Protein AF-A0A5M3W8M7-F1 (afdb_monomer_lite)

Structure (mmCIF, N/CA/C/O backbone):
data_AF-A0A5M3W8M7-F1
#
_entry.id   AF-A0A5M3W8M7-F1
#
loop_
_atom_site.group_PDB
_atom_site.id
_atom_site.type_symbol
_atom_site.label_atom_id
_atom_site.label_alt_id
_atom_site.label_comp_id
_atom_site.label_asym_id
_atom_site.label_entity_id
_atom_site.label_seq_id
_atom_site.pdbx_PDB_ins_code
_atom_site.Cartn_x
_atom_site.Cartn_y
_atom_site.Cartn_z
_atom_site.occupancy
_atom_site.B_iso_or_equiv
_atom_site.auth_seq_id
_atom_site.auth_comp_id
_atom_site.auth_asym_id
_atom_site.auth_atom_id
_atom_site.pdbx_PDB_model_num
ATOM 1 N N . MET A 1 1 ? -14.404 2.149 -4.826 1.00 82.19 1 MET A N 1
ATOM 2 C CA . MET A 1 1 ? -13.065 2.582 -5.286 1.00 82.19 1 MET A CA 1
ATOM 3 C C . MET A 1 1 ? -11.957 1.846 -4.543 1.00 82.19 1 MET A C 1
ATOM 5 O O . MET A 1 1 ? -11.312 1.044 -5.191 1.00 82.19 1 MET A O 1
ATOM 9 N N . VAL A 1 2 ? -11.803 1.997 -3.217 1.00 89.56 2 VAL A N 1
ATOM 10 C CA . VAL A 1 2 ? -10.763 1.287 -2.425 1.00 89.56 2 VAL A CA 1
ATOM 11 C C . VAL A 1 2 ? -10.782 -0.232 -2.647 1.00 89.56 2 VAL A C 1
ATOM 13 O O . VAL A 1 2 ? -9.815 -0.784 -3.154 1.00 89.56 2 VAL A O 1
ATOM 16 N N . GLN A 1 3 ? -11.906 -0.906 -2.373 1.00 90.75 3 GLN A N 1
ATOM 17 C CA . GLN A 1 3 ? -12.019 -2.362 -2.561 1.00 90.75 3 GLN A CA 1
ATOM 18 C C . GLN A 1 3 ? -11.743 -2.810 -4.003 1.00 90.75 3 GLN A C 1
ATOM 20 O O . GLN A 1 3 ? -11.130 -3.844 -4.223 1.00 90.75 3 GLN A O 1
ATOM 25 N N . GLN A 1 4 ? -12.186 -2.027 -4.987 1.00 91.75 4 GLN A N 1
ATOM 26 C CA . GLN A 1 4 ? -12.026 -2.353 -6.403 1.00 91.75 4 GLN A CA 1
ATOM 27 C C . GLN A 1 4 ? -10.564 -2.255 -6.851 1.00 91.75 4 GLN A C 1
ATOM 29 O O . GLN A 1 4 ? -10.120 -3.108 -7.609 1.00 91.75 4 GLN A O 1
ATOM 34 N N . ALA A 1 5 ? -9.817 -1.259 -6.366 1.00 94.44 5 ALA A N 1
ATOM 35 C CA . ALA A 1 5 ? -8.381 -1.151 -6.620 1.00 94.44 5 ALA A CA 1
ATOM 36 C C . ALA A 1 5 ? -7.622 -2.339 -6.009 1.00 94.44 5 ALA A C 1
ATOM 38 O O . ALA A 1 5 ? -6.794 -2.952 -6.677 1.00 94.44 5 ALA A O 1
ATOM 39 N N . LEU A 1 6 ? -7.971 -2.725 -4.774 1.00 95.19 6 LEU A N 1
ATOM 40 C CA . LEU A 1 6 ? -7.386 -3.905 -4.132 1.00 95.19 6 LEU A CA 1
ATOM 41 C C . LEU A 1 6 ? -7.711 -5.197 -4.885 1.00 95.19 6 LEU A C 1
ATOM 43 O O . LEU A 1 6 ? -6.829 -6.027 -5.058 1.00 95.19 6 LEU A O 1
ATOM 47 N N . LEU A 1 7 ? -8.955 -5.369 -5.339 1.00 94.50 7 LEU A N 1
ATOM 48 C CA . LEU A 1 7 ? -9.365 -6.549 -6.104 1.00 94.50 7 LEU A CA 1
ATOM 49 C C . LEU A 1 7 ? -8.587 -6.663 -7.413 1.00 94.50 7 LEU A C 1
ATOM 51 O O . LEU A 1 7 ? -7.997 -7.706 -7.656 1.00 94.50 7 LEU A O 1
ATOM 55 N N . ARG A 1 8 ? -8.520 -5.585 -8.202 1.00 93.62 8 ARG A N 1
ATOM 56 C CA . ARG A 1 8 ? -7.778 -5.574 -9.472 1.00 93.62 8 ARG A CA 1
ATOM 57 C C . ARG A 1 8 ? -6.316 -5.958 -9.286 1.00 93.62 8 ARG A C 1
ATOM 59 O O . ARG A 1 8 ? -5.822 -6.817 -9.999 1.00 93.62 8 ARG A O 1
ATOM 66 N N . ALA A 1 9 ? -5.646 -5.371 -8.296 1.00 95.38 9 ALA A N 1
ATOM 67 C CA . ALA A 1 9 ? -4.248 -5.687 -8.032 1.00 95.38 9 ALA A CA 1
ATOM 68 C C . ALA A 1 9 ? -4.043 -7.059 -7.373 1.00 95.38 9 ALA A C 1
ATOM 70 O O . ALA A 1 9 ? -2.960 -7.617 -7.472 1.00 95.38 9 ALA A O 1
ATOM 71 N N . ALA A 1 10 ? -5.038 -7.614 -6.679 1.00 94.19 10 ALA A N 1
ATOM 72 C CA . ALA A 1 10 ? -4.946 -8.950 -6.087 1.00 94.19 10 ALA A CA 1
ATOM 73 C C . ALA A 1 10 ? -5.338 -10.075 -7.062 1.00 94.19 10 ALA A C 1
ATOM 75 O O . ALA A 1 10 ? -5.075 -11.248 -6.775 1.00 94.19 10 ALA A O 1
ATOM 76 N N . GLU A 1 11 ? -6.002 -9.750 -8.174 1.00 90.56 11 GLU A N 1
ATOM 77 C CA . GLU A 1 11 ? -6.366 -10.712 -9.206 1.00 90.56 11 GLU A CA 1
ATOM 78 C C . GLU A 1 11 ? -5.114 -11.256 -9.917 1.00 90.56 11 GLU A C 1
ATOM 80 O O . 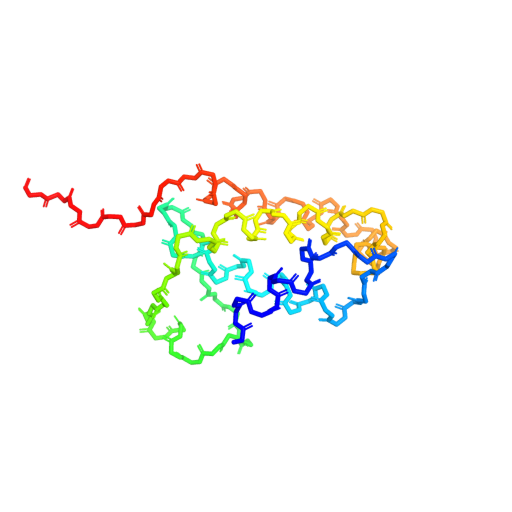GLU A 1 11 ? -4.146 -10.529 -10.151 1.00 90.56 11 GLU A O 1
ATOM 85 N N . PRO A 1 12 ? -5.098 -12.557 -10.259 1.00 76.81 12 PRO A N 1
ATOM 86 C CA . PRO A 1 12 ? -4.006 -13.143 -11.016 1.00 76.81 12 PRO A CA 1
ATOM 87 C C . PRO A 1 12 ? -4.035 -12.610 -12.454 1.00 76.81 12 PRO A C 1
ATOM 89 O O . PRO A 1 12 ? -4.779 -13.105 -13.298 1.00 76.81 12 PRO A O 1
ATOM 92 N N . ALA A 1 13 ? -3.215 -11.597 -12.710 1.00 80.56 13 ALA A N 1
ATOM 93 C CA . ALA A 1 13 ? -2.881 -11.089 -14.034 1.00 80.56 13 ALA A CA 1
ATOM 94 C C . ALA A 1 13 ? -1.386 -11.297 -14.307 1.00 80.56 13 ALA A C 1
ATOM 96 O O . ALA A 1 13 ? -0.581 -11.301 -13.370 1.00 80.56 13 ALA A O 1
ATOM 97 N N . ASP A 1 14 ? -1.020 -11.435 -15.582 1.00 86.81 14 ASP A N 1
ATOM 98 C CA . ASP A 1 14 ? 0.371 -11.660 -16.001 1.00 86.81 14 ASP A CA 1
ATOM 99 C C . ASP A 1 14 ? 1.271 -10.450 -15.698 1.00 86.81 14 ASP A C 1
ATOM 101 O O . ASP A 1 14 ? 2.463 -10.611 -15.474 1.00 86.81 14 ASP A O 1
ATOM 105 N N . TYR A 1 15 ? 0.713 -9.236 -15.650 1.00 95.00 15 TYR A N 1
ATOM 106 C CA . TYR A 1 15 ? 1.466 -8.012 -15.380 1.00 95.00 15 TYR A CA 1
ATOM 107 C C . TYR A 1 15 ? 0.571 -6.935 -14.758 1.00 95.00 15 TYR A C 1
ATOM 109 O O . TYR A 1 15 ? -0.585 -6.803 -15.158 1.00 95.00 15 TYR A O 1
ATOM 117 N N . LEU A 1 16 ? 1.102 -6.189 -13.785 1.00 96.75 16 LEU A N 1
ATOM 118 C CA . LEU A 1 16 ? 0.413 -5.084 -13.117 1.00 96.75 16 LEU A CA 1
ATOM 119 C C . LEU A 1 16 ? 0.984 -3.747 -13.603 1.00 96.75 16 LEU A C 1
ATOM 121 O O . LEU A 1 16 ? 2.160 -3.462 -13.375 1.00 96.75 16 LEU A O 1
ATOM 125 N N . ASP A 1 17 ? 0.141 -2.937 -14.242 1.00 96.81 17 ASP A N 1
ATOM 126 C CA . ASP A 1 17 ? 0.504 -1.610 -14.755 1.00 96.81 17 ASP A CA 1
ATOM 127 C C . ASP A 1 17 ? 0.786 -0.624 -13.609 1.00 96.81 17 ASP A C 1
ATOM 129 O O . ASP A 1 17 ? 0.205 -0.715 -12.521 1.00 96.81 17 ASP A O 1
ATOM 133 N N . ALA A 1 18 ? 1.668 0.349 -13.837 1.00 96.31 18 ALA A N 1
ATOM 134 C CA . ALA A 1 18 ? 2.076 1.304 -12.814 1.00 96.31 18 ALA A CA 1
ATOM 135 C C . ALA A 1 18 ? 0.899 2.137 -12.290 1.00 96.31 18 ALA A C 1
ATOM 137 O O . ALA A 1 18 ? 0.865 2.467 -11.101 1.00 96.31 18 ALA A O 1
ATOM 138 N N . SER A 1 19 ? -0.082 2.456 -13.139 1.00 95.69 19 SER A N 1
ATOM 139 C CA . SER A 1 19 ? -1.284 3.188 -12.729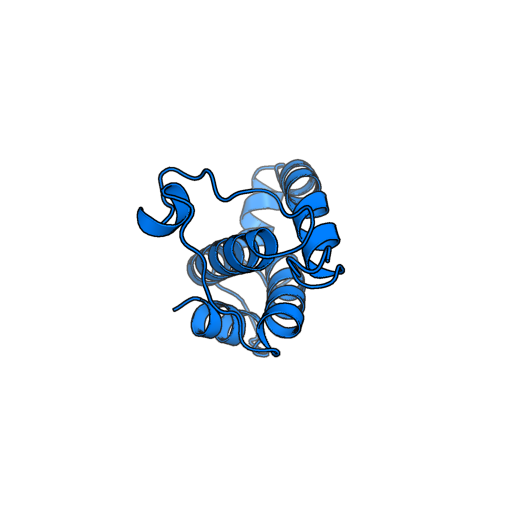 1.00 95.69 19 SER A CA 1
ATOM 140 C C . SER A 1 19 ? -2.146 2.367 -11.765 1.00 95.69 19 SER A C 1
ATOM 142 O O . SER A 1 19 ? -2.545 2.868 -10.711 1.00 95.69 19 SER A O 1
ATOM 144 N N . GLU A 1 20 ? -2.342 1.082 -12.056 1.00 96.19 20 GLU A N 1
ATOM 145 C CA . GLU A 1 20 ? -3.064 0.142 -11.195 1.00 96.19 20 GLU A CA 1
ATOM 146 C C . GLU A 1 20 ? -2.301 -0.119 -9.891 1.00 96.19 20 GLU A C 1
ATOM 148 O O . GLU A 1 20 ? -2.894 -0.127 -8.810 1.00 96.19 20 GLU A O 1
ATOM 153 N N . GLY A 1 21 ? -0.973 -0.247 -9.967 1.00 96.31 21 GLY A N 1
ATOM 154 C CA . GLY A 1 21 ? -0.101 -0.352 -8.801 1.00 96.31 21 GLY A CA 1
ATOM 155 C C . GLY A 1 21 ? -0.177 0.881 -7.895 1.00 96.31 21 GLY A C 1
ATOM 156 O O . GLY A 1 21 ? -0.235 0.745 -6.671 1.00 96.31 21 GLY A O 1
ATOM 157 N N . CYS A 1 22 ? -0.243 2.086 -8.470 1.00 96.12 22 CYS A N 1
ATOM 158 C CA . CYS A 1 22 ? -0.424 3.329 -7.717 1.00 96.12 22 CYS A CA 1
ATOM 159 C C . CYS A 1 22 ? -1.790 3.380 -7.019 1.00 96.12 22 CYS A C 1
ATOM 161 O O . CYS A 1 22 ? -1.864 3.715 -5.833 1.00 96.12 22 CYS A O 1
ATOM 163 N N . GLU A 1 23 ? -2.870 3.028 -7.726 1.00 96.06 23 GLU A N 1
ATOM 164 C CA . GLU A 1 23 ? -4.218 2.949 -7.147 1.00 96.06 23 GLU A CA 1
ATOM 165 C C . GLU A 1 23 ? -4.273 1.941 -5.993 1.00 96.06 23 GLU A C 1
ATOM 167 O O . GLU A 1 23 ? -4.838 2.231 -4.933 1.00 96.06 23 GLU A O 1
ATOM 172 N N . ALA A 1 24 ? -3.651 0.774 -6.176 1.00 96.62 24 ALA A N 1
ATOM 173 C CA . ALA A 1 24 ? -3.555 -0.254 -5.153 1.00 96.62 24 ALA A CA 1
ATOM 174 C C . ALA A 1 24 ? -2.761 0.237 -3.940 1.00 96.62 24 ALA A C 1
ATOM 176 O O . ALA A 1 24 ? -3.249 0.113 -2.821 1.00 96.62 24 ALA A O 1
ATOM 177 N N . MET A 1 25 ? -1.596 0.863 -4.134 1.00 95.81 25 MET A N 1
ATOM 178 C CA . MET A 1 25 ? -0.789 1.411 -3.038 1.00 95.81 25 MET A CA 1
ATOM 179 C C . MET A 1 25 ? -1.566 2.453 -2.223 1.00 95.81 25 MET A C 1
ATOM 181 O O . MET A 1 25 ? -1.557 2.413 -0.992 1.00 95.81 25 MET A O 1
ATOM 185 N N . ALA A 1 26 ? -2.304 3.344 -2.892 1.00 94.75 26 ALA A N 1
ATOM 186 C CA . ALA A 1 26 ? -3.174 4.304 -2.219 1.00 94.75 26 ALA A CA 1
ATOM 187 C C . ALA A 1 26 ? -4.281 3.600 -1.416 1.00 94.75 26 ALA A C 1
ATOM 189 O O . ALA A 1 26 ? -4.519 3.941 -0.257 1.00 94.75 26 ALA A O 1
ATOM 190 N N . ALA A 1 27 ? -4.932 2.585 -1.990 1.00 94.75 27 ALA A N 1
ATOM 191 C CA . ALA A 1 27 ? -5.949 1.802 -1.294 1.00 94.75 27 ALA A CA 1
ATOM 192 C C . ALA A 1 27 ? -5.381 1.044 -0.077 1.00 94.75 27 ALA A C 1
ATOM 194 O O . ALA A 1 27 ? -6.003 1.052 0.985 1.00 94.75 27 ALA A O 1
ATOM 195 N N . ILE A 1 28 ? -4.188 0.451 -0.196 1.00 95.25 28 ILE A N 1
ATOM 196 C CA . ILE A 1 28 ? -3.474 -0.236 0.892 1.00 95.25 28 ILE A CA 1
ATOM 197 C C . ILE A 1 28 ? -3.159 0.752 2.023 1.00 95.25 28 ILE A C 1
ATOM 199 O O . ILE A 1 28 ? -3.417 0.440 3.186 1.00 95.25 28 ILE A O 1
ATOM 203 N N . ALA A 1 29 ? -2.670 1.954 1.699 1.00 93.75 29 ALA A N 1
ATOM 204 C CA . ALA A 1 29 ? -2.386 3.001 2.682 1.00 93.75 29 ALA A CA 1
ATOM 205 C C . ALA A 1 29 ? -3.642 3.424 3.460 1.00 93.75 29 ALA A C 1
ATOM 207 O O . ALA A 1 29 ? -3.594 3.541 4.684 1.00 93.75 29 ALA A O 1
ATOM 208 N N . ILE A 1 30 ? -4.779 3.584 2.773 1.00 92.88 30 ILE A N 1
ATOM 209 C CA . ILE A 1 30 ? -6.060 3.911 3.416 1.00 92.88 30 ILE A CA 1
ATOM 210 C C . ILE A 1 30 ? -6.482 2.788 4.372 1.00 92.88 30 ILE A C 1
ATOM 212 O O . ILE A 1 30 ? -6.791 3.061 5.526 1.00 92.88 30 ILE A O 1
ATOM 216 N N . VAL A 1 31 ? -6.455 1.523 3.936 1.00 92.31 31 VAL A N 1
ATOM 217 C CA . VAL A 1 31 ? -6.828 0.389 4.804 1.00 92.31 31 VAL A CA 1
ATOM 218 C C . VAL A 1 31 ? -5.893 0.269 6.003 1.00 92.31 31 VAL A C 1
ATOM 220 O O . VAL A 1 31 ? -6.352 -0.003 7.110 1.00 92.31 31 VAL A O 1
ATOM 223 N N . GLY A 1 32 ? -4.593 0.485 5.805 1.00 91.62 32 GLY A N 1
ATOM 224 C CA . GLY A 1 32 ? -3.602 0.448 6.873 1.00 91.62 32 GLY A CA 1
ATOM 225 C C . GLY A 1 32 ? -3.776 1.556 7.909 1.00 91.62 32 GLY A C 1
ATOM 226 O O . GLY A 1 32 ? -3.606 1.289 9.097 1.00 91.62 32 GLY A O 1
ATOM 227 N N . ALA A 1 33 ? -4.172 2.761 7.492 1.00 90.38 33 ALA A N 1
ATOM 228 C CA . ALA A 1 33 ? -4.465 3.874 8.396 1.00 90.38 33 ALA A CA 1
ATOM 229 C C . ALA A 1 33 ? -5.653 3.588 9.336 1.00 90.38 33 ALA A C 1
ATOM 231 O O . ALA A 1 33 ? -5.691 4.094 10.455 1.00 90.38 33 ALA A O 1
ATOM 232 N N . GLU A 1 34 ? -6.583 2.721 8.925 1.00 88.44 34 GLU A N 1
ATOM 233 C CA . GLU A 1 34 ? -7.701 2.251 9.759 1.00 88.44 34 GLU A CA 1
ATOM 234 C C . GLU A 1 34 ? -7.295 1.144 10.758 1.00 88.44 34 GLU A C 1
ATOM 236 O O . GLU A 1 34 ? -8.126 0.632 11.519 1.00 88.44 34 GLU A O 1
ATOM 241 N N . ARG A 1 35 ? -6.021 0.721 10.767 1.00 88.12 35 ARG A N 1
ATOM 242 C CA . ARG A 1 35 ? -5.506 -0.320 11.672 1.00 88.12 35 ARG A CA 1
ATOM 243 C C . ARG A 1 35 ? -4.835 0.267 12.902 1.00 88.12 35 ARG A C 1
ATOM 245 O O . ARG A 1 35 ? -4.342 1.394 12.914 1.00 88.12 35 ARG A O 1
ATOM 252 N N . CYS A 1 36 ? -4.786 -0.534 13.965 1.00 82.62 36 CYS A N 1
ATOM 253 C CA . CYS A 1 36 ? -4.150 -0.125 15.209 1.00 82.62 36 CYS A CA 1
ATOM 254 C C . CYS A 1 36 ? -2.649 0.141 15.027 1.00 82.62 36 CYS A C 1
ATOM 256 O O . CYS A 1 36 ? -1.874 -0.752 14.669 1.00 82.62 36 CYS A O 1
ATOM 258 N N . GLY A 1 37 ? -2.246 1.392 15.277 1.00 81.38 37 GLY A N 1
ATOM 259 C CA . GLY A 1 37 ? -0.879 1.860 15.049 1.00 81.38 37 GLY A CA 1
ATOM 260 C C . GLY A 1 37 ? -0.511 1.993 13.569 1.00 81.38 37 GLY A C 1
ATOM 261 O O . GLY A 1 37 ? 0.675 1.943 13.248 1.00 81.38 37 GL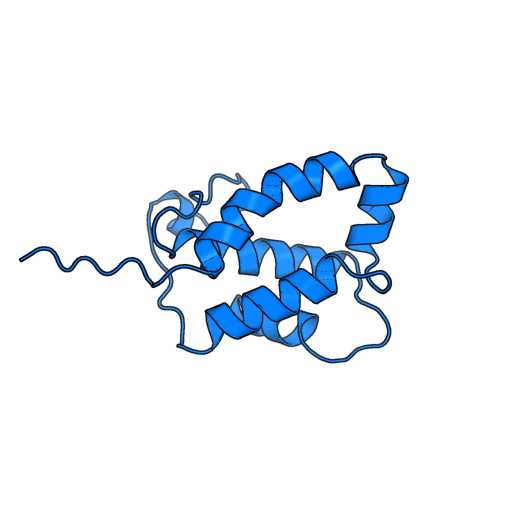Y A O 1
ATOM 262 N N . GLY A 1 38 ? -1.504 2.107 12.683 1.00 85.81 38 GLY A N 1
ATOM 263 C CA . GLY A 1 38 ? -1.302 2.423 11.276 1.00 85.81 38 GLY A CA 1
ATOM 264 C C . GLY A 1 38 ? -0.824 3.859 11.060 1.00 85.81 38 GLY A C 1
ATOM 265 O O . GLY A 1 38 ? -1.203 4.750 11.829 1.00 85.81 38 GLY A O 1
ATOM 266 N N . PRO A 1 39 ? 0.014 4.108 10.037 1.00 88.12 39 PRO A N 1
ATOM 267 C CA . PRO A 1 39 ? 0.409 5.465 9.693 1.00 88.12 39 PRO A CA 1
ATOM 268 C C . PRO A 1 39 ? -0.820 6.254 9.206 1.00 88.12 39 PRO A C 1
ATOM 270 O O . PRO A 1 39 ? -1.598 5.727 8.408 1.00 88.12 39 PRO A O 1
ATOM 273 N N . PRO A 1 40 ? -1.023 7.504 9.658 1.00 86.50 40 PRO A N 1
ATOM 274 C CA . PRO A 1 40 ? -2.112 8.329 9.152 1.00 86.50 40 PRO A CA 1
ATOM 275 C C . PRO A 1 40 ? -1.891 8.669 7.675 1.00 86.50 40 PRO A C 1
ATOM 277 O O . PRO A 1 40 ? -0.758 8.851 7.226 1.00 86.50 40 PRO A O 1
ATOM 280 N N . VAL A 1 41 ? -2.982 8.830 6.925 1.00 89.19 41 VAL A N 1
ATOM 281 C CA . VAL A 1 41 ? -2.910 9.340 5.553 1.00 89.19 41 VAL A CA 1
ATOM 282 C C . VAL A 1 41 ? -2.650 10.846 5.600 1.00 89.19 41 VAL A C 1
ATOM 284 O O . VAL A 1 41 ? -3.499 11.615 6.040 1.00 89.19 41 VAL A O 1
ATOM 287 N N . THR A 1 42 ? -1.474 11.272 5.140 1.00 88.88 42 THR A N 1
ATOM 288 C CA . THR A 1 42 ? -1.039 12.685 5.154 1.00 88.88 42 THR A CA 1
ATOM 289 C C . THR A 1 42 ? -0.778 13.257 3.760 1.00 88.88 42 THR A C 1
ATOM 291 O O . THR A 1 42 ? -0.374 14.411 3.620 1.00 88.88 42 THR A O 1
ATOM 294 N N . SER A 1 43 ? -0.999 12.459 2.713 1.00 88.19 43 SER A N 1
ATOM 295 C CA . SER A 1 43 ? -0.765 12.873 1.329 1.00 88.19 43 SER A CA 1
ATOM 296 C C . SER A 1 43 ? -1.672 14.041 0.933 1.00 88.19 43 SER A C 1
ATOM 298 O O . SER A 1 43 ? -2.880 13.982 1.130 1.00 88.19 43 SER A O 1
ATOM 300 N N . THR A 1 44 ? -1.113 15.060 0.274 1.00 88.81 44 THR A N 1
ATOM 301 C CA . THR A 1 44 ? -1.895 16.133 -0.380 1.00 88.81 44 THR A CA 1
ATOM 302 C C . THR A 1 44 ? -2.840 15.601 -1.462 1.00 88.81 44 THR A C 1
ATOM 304 O O . THR A 1 44 ? -3.820 16.255 -1.796 1.00 88.81 44 THR A O 1
ATOM 307 N N . TYR A 1 45 ? -2.575 14.407 -1.995 1.00 85.88 45 TYR A N 1
ATOM 308 C CA . TYR A 1 45 ? -3.432 13.753 -2.984 1.00 85.88 45 TYR A CA 1
ATOM 309 C C . TYR A 1 45 ? -4.507 12.857 -2.352 1.00 85.88 45 TYR A C 1
ATOM 311 O O . TYR A 1 45 ? -5.250 12.189 -3.069 1.00 85.88 45 TYR A O 1
ATOM 319 N N . ALA A 1 46 ? -4.580 12.796 -1.019 1.00 88.44 46 ALA A N 1
ATOM 320 C CA . ALA A 1 46 ? -5.631 12.057 -0.343 1.00 88.44 46 ALA A CA 1
ATOM 321 C C . ALA A 1 46 ? -6.974 12.799 -0.453 1.00 88.44 46 ALA A C 1
ATOM 323 O O . ALA A 1 46 ? -7.003 14.028 -0.436 1.00 88.44 46 ALA A O 1
ATOM 324 N N . PRO A 1 47 ? -8.099 12.070 -0.508 1.00 87.06 47 PRO A N 1
ATOM 325 C CA . PRO A 1 47 ? -9.418 12.668 -0.360 1.00 87.06 47 PRO A CA 1
ATOM 326 C C . PRO A 1 47 ? -9.533 13.532 0.907 1.00 87.06 47 PRO A C 1
ATOM 328 O O . PRO A 1 47 ? -9.173 13.079 1.996 1.00 87.06 47 PRO A O 1
ATOM 331 N N . ASP A 1 48 ? -10.124 14.726 0.780 1.00 90.50 48 ASP A N 1
ATOM 332 C CA . ASP A 1 48 ? -10.260 15.704 1.874 1.00 90.50 48 ASP A CA 1
ATOM 333 C C . ASP A 1 48 ? -10.861 15.110 3.152 1.00 90.50 48 ASP A C 1
ATOM 335 O O . ASP A 1 48 ? -10.456 15.458 4.260 1.00 90.50 48 ASP A O 1
ATOM 339 N N . PHE A 1 49 ? -11.815 14.182 3.020 1.00 88.19 49 PHE A N 1
ATOM 340 C CA . PHE A 1 49 ? -12.459 13.571 4.181 1.00 88.19 49 PHE A CA 1
ATOM 341 C C . PHE A 1 49 ? -11.482 12.742 5.027 1.00 88.19 49 PHE A C 1
ATOM 343 O O . PHE A 1 49 ? -11.627 12.732 6.245 1.00 88.19 49 PHE A O 1
ATOM 350 N N . LEU A 1 50 ? -10.481 12.092 4.420 1.00 88.44 50 LEU A N 1
ATOM 351 C CA . LEU A 1 50 ? -9.451 11.351 5.158 1.00 88.44 50 LEU A CA 1
ATOM 352 C C . LEU A 1 50 ? -8.499 12.310 5.874 1.00 88.44 50 LEU A C 1
ATOM 354 O O . LEU A 1 50 ? -8.146 12.082 7.028 1.00 88.44 50 LEU A O 1
ATOM 358 N N . LEU A 1 51 ? -8.149 13.427 5.227 1.00 89.00 51 LEU A N 1
ATOM 359 C CA . LEU A 1 51 ? -7.342 14.489 5.838 1.00 89.00 51 LEU A CA 1
ATOM 360 C C . LEU A 1 51 ? -8.075 15.176 7.000 1.00 89.00 51 LEU A C 1
ATOM 362 O O . LEU A 1 51 ? -7.448 15.620 7.959 1.00 89.00 51 LEU A O 1
ATOM 366 N N . ALA A 1 52 ? -9.407 15.213 6.949 1.00 87.56 52 ALA A N 1
ATOM 367 C CA . ALA A 1 52 ? -10.267 15.693 8.026 1.00 87.56 52 ALA A CA 1
ATOM 368 C C . ALA A 1 52 ? -10.509 14.654 9.145 1.00 87.56 52 ALA A C 1
ATOM 370 O O . ALA A 1 52 ? -11.310 14.907 10.045 1.00 87.56 52 ALA A O 1
ATOM 371 N N . GLY A 1 53 ? -9.844 13.491 9.110 1.00 83.50 53 GLY A N 1
ATOM 372 C CA . GLY A 1 53 ? -9.989 12.427 10.112 1.00 83.50 53 GLY A CA 1
ATOM 373 C C . GLY A 1 53 ? -11.230 11.547 9.936 1.00 83.50 53 GLY A C 1
ATOM 374 O O . GLY A 1 53 ? -11.583 10.787 10.840 1.00 83.50 53 GLY A O 1
ATOM 375 N N . GLY A 1 54 ? -11.905 11.649 8.791 1.00 85.12 54 GLY A N 1
ATOM 376 C CA . GLY A 1 54 ? -12.945 10.714 8.389 1.00 85.12 54 GLY A CA 1
ATOM 377 C C . GLY A 1 54 ? -12.381 9.307 8.211 1.00 85.12 54 GLY A C 1
ATOM 378 O O . GLY A 1 54 ? -11.194 9.127 7.943 1.00 85.12 54 GLY A O 1
ATOM 379 N N . ARG A 1 55 ? -13.252 8.312 8.370 1.00 84.38 55 ARG A N 1
ATOM 380 C CA . ARG A 1 55 ? -12.893 6.897 8.284 1.00 84.38 55 ARG A CA 1
ATOM 381 C C . ARG A 1 55 ? -13.658 6.208 7.177 1.00 84.38 55 ARG A C 1
ATOM 383 O O . ARG A 1 55 ? -14.779 6.607 6.855 1.00 84.38 55 ARG A O 1
ATOM 390 N N . ILE A 1 56 ? -13.068 5.157 6.631 1.00 84.44 56 ILE A N 1
ATOM 391 C CA . ILE A 1 56 ? -13.820 4.176 5.851 1.00 84.44 56 ILE A CA 1
ATOM 392 C C . ILE A 1 56 ? -14.257 3.030 6.761 1.00 84.44 56 ILE A C 1
ATOM 394 O O . ILE A 1 56 ? -13.583 2.720 7.736 1.00 84.44 56 ILE A O 1
ATOM 398 N N . GLU A 1 57 ? -15.381 2.395 6.446 1.00 78.75 57 GLU A N 1
ATOM 399 C CA . GLU A 1 57 ? -15.801 1.156 7.099 1.00 78.75 57 GLU A CA 1
ATOM 400 C C . GLU A 1 57 ? -15.284 -0.013 6.249 1.00 78.75 57 GLU A C 1
ATOM 402 O O . GLU A 1 57 ? -15.817 -0.263 5.161 1.00 78.75 57 GLU A O 1
ATOM 407 N N . PRO A 1 58 ? -14.181 -0.673 6.647 1.00 70.44 58 PRO A N 1
ATOM 408 C CA . PRO A 1 58 ? -13.626 -1.748 5.852 1.00 70.44 58 PRO A CA 1
ATOM 409 C C . PRO A 1 58 ? -14.469 -3.004 6.059 1.00 70.44 58 PRO A C 1
ATOM 411 O O . PRO A 1 58 ? -14.703 -3.427 7.189 1.00 70.44 58 PRO A O 1
ATOM 414 N N . SER A 1 59 ? -14.894 -3.625 4.959 1.00 79.00 59 SER A N 1
ATOM 415 C CA . SER A 1 59 ? -15.402 -4.998 5.002 1.00 79.00 59 SER A CA 1
ATOM 416 C C . SER A 1 59 ? -14.294 -5.938 5.497 1.00 79.00 59 SER A C 1
ATOM 418 O O . SER A 1 59 ? -13.110 -5.663 5.279 1.00 79.00 59 SER A O 1
ATOM 420 N N . ASP A 1 60 ? -14.672 -7.056 6.122 1.00 79.56 60 ASP A N 1
ATOM 421 C CA . ASP A 1 60 ? -13.747 -8.057 6.674 1.00 79.56 60 ASP A CA 1
ATOM 422 C C . ASP A 1 60 ? -12.671 -8.522 5.669 1.00 79.56 60 ASP A C 1
ATOM 424 O O . ASP A 1 60 ? -11.543 -8.838 6.055 1.00 79.56 60 ASP A O 1
ATOM 428 N N . ASP A 1 61 ? -12.972 -8.473 4.368 1.00 85.75 61 ASP A N 1
ATOM 429 C CA . ASP A 1 61 ? -12.063 -8.885 3.294 1.00 85.75 61 ASP A CA 1
ATOM 430 C C . ASP A 1 61 ? -10.983 -7.847 2.941 1.00 85.75 61 ASP A C 1
ATOM 432 O O . ASP A 1 61 ? -10.038 -8.161 2.215 1.00 85.75 61 ASP A O 1
ATOM 436 N N . PHE A 1 62 ? -11.072 -6.609 3.439 1.00 90.94 62 PHE A N 1
ATOM 437 C CA . PHE A 1 62 ? -10.172 -5.525 3.024 1.00 90.94 62 PHE A CA 1
ATOM 438 C C . PHE A 1 62 ? -8.723 -5.789 3.418 1.00 90.94 62 PHE A C 1
ATOM 440 O O . PHE A 1 62 ? -7.821 -5.488 2.644 1.00 90.94 62 PHE A O 1
ATOM 447 N N . VAL A 1 63 ? -8.483 -6.355 4.602 1.00 92.19 63 VAL A N 1
ATOM 448 C CA . VAL A 1 63 ? -7.118 -6.636 5.069 1.00 92.19 63 VAL A CA 1
ATOM 449 C C . VAL A 1 63 ? -6.480 -7.783 4.279 1.00 92.19 63 VAL A C 1
ATOM 451 O O . VAL A 1 63 ? -5.385 -7.578 3.752 1.00 92.19 63 VAL A O 1
ATOM 454 N N . PRO A 1 64 ? -7.134 -8.953 4.115 1.00 92.94 64 PRO A N 1
ATOM 455 C CA . PRO A 1 64 ? -6.632 -9.993 3.221 1.00 92.94 64 PRO A CA 1
ATOM 456 C C . PRO A 1 64 ? -6.381 -9.490 1.795 1.00 92.94 64 PRO A C 1
ATOM 458 O O . PRO A 1 64 ? -5.352 -9.818 1.207 1.00 92.94 64 PRO A O 1
ATOM 461 N N . LEU A 1 65 ? -7.285 -8.673 1.242 1.00 94.69 65 LEU A N 1
ATOM 462 C CA . LEU A 1 65 ? -7.113 -8.095 -0.092 1.00 94.69 65 LEU A CA 1
ATOM 463 C C . LEU A 1 65 ? -5.947 -7.104 -0.152 1.00 94.69 65 LEU A C 1
ATOM 465 O O . LEU A 1 65 ? -5.168 -7.158 -1.096 1.0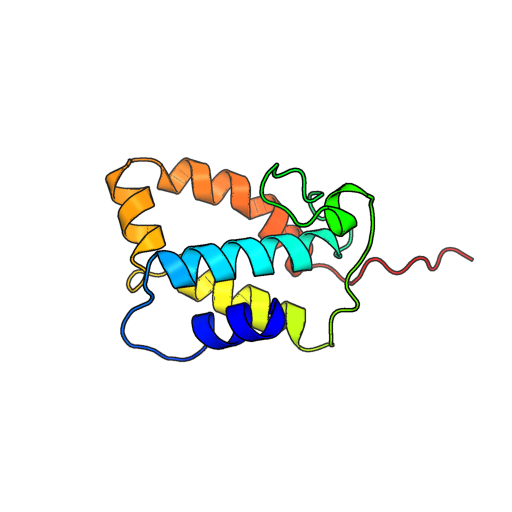0 94.69 65 LEU A O 1
ATOM 469 N N . ALA A 1 66 ? -5.784 -6.244 0.856 1.00 95.25 66 ALA A N 1
ATOM 470 C CA . ALA A 1 66 ? -4.685 -5.284 0.925 1.00 95.25 66 ALA A CA 1
ATOM 471 C C . ALA A 1 66 ? -3.320 -5.973 1.003 1.00 95.25 66 ALA A C 1
ATOM 473 O O . ALA A 1 66 ? -2.393 -5.558 0.317 1.00 95.25 66 ALA A O 1
ATOM 474 N N . LEU A 1 67 ? -3.202 -7.048 1.785 1.00 94.75 67 LEU A N 1
ATOM 475 C CA . LEU A 1 67 ? -1.970 -7.834 1.862 1.00 94.75 67 LEU A CA 1
ATOM 476 C C . LEU A 1 67 ? -1.642 -8.507 0.523 1.00 94.75 67 LEU A C 1
ATOM 478 O O . LEU A 1 67 ? -0.513 -8.409 0.055 1.00 94.75 67 LEU A O 1
ATOM 482 N N . ARG A 1 68 ? -2.636 -9.124 -0.131 1.00 95.44 68 ARG A N 1
ATOM 483 C CA . ARG A 1 68 ? -2.442 -9.765 -1.444 1.00 95.44 68 ARG A CA 1
ATOM 484 C C . ARG A 1 68 ? -2.076 -8.755 -2.530 1.00 95.44 68 ARG A C 1
ATOM 486 O O . ARG A 1 68 ? -1.157 -9.006 -3.301 1.00 95.44 68 ARG A O 1
ATOM 493 N N . ALA A 1 69 ? -2.763 -7.616 -2.568 1.00 96.62 69 ALA A N 1
ATOM 494 C CA . ALA A 1 69 ? -2.447 -6.531 -3.489 1.00 96.62 69 ALA A CA 1
ATOM 495 C C . ALA A 1 69 ? -1.039 -5.977 -3.231 1.00 96.62 69 ALA A C 1
ATOM 497 O O . ALA A 1 69 ? -0.298 -5.746 -4.179 1.00 96.62 69 ALA A O 1
ATOM 498 N N . LEU A 1 70 ? -0.638 -5.814 -1.965 1.00 96.56 70 LEU A N 1
ATOM 499 C CA . LEU A 1 70 ? 0.698 -5.335 -1.613 1.00 96.56 70 LEU A CA 1
ATOM 500 C C . LEU A 1 70 ? 1.794 -6.288 -2.093 1.00 96.56 70 LEU A C 1
ATOM 502 O O . LEU A 1 70 ? 2.766 -5.841 -2.696 1.00 96.56 70 LEU A O 1
ATOM 506 N N . ASP A 1 71 ? 1.621 -7.590 -1.867 1.00 95.75 71 ASP A N 1
ATOM 507 C CA . ASP A 1 71 ? 2.567 -8.597 -2.348 1.00 95.75 71 ASP A CA 1
ATOM 508 C C . ASP A 1 71 ? 2.647 -8.593 -3.888 1.00 95.75 71 ASP A C 1
ATOM 510 O O . ASP A 1 71 ? 3.734 -8.737 -4.443 1.00 95.75 71 ASP A O 1
ATOM 514 N N . ARG A 1 72 ? 1.529 -8.355 -4.593 1.00 96.25 72 ARG A N 1
ATOM 515 C CA . ARG A 1 72 ? 1.520 -8.245 -6.062 1.00 96.25 72 ARG A CA 1
ATOM 516 C C . ARG A 1 72 ? 2.193 -6.971 -6.568 1.00 96.25 72 ARG A C 1
ATOM 518 O O . ARG A 1 72 ? 2.900 -7.032 -7.572 1.00 96.25 72 ARG A O 1
ATOM 525 N N . VAL A 1 73 ? 1.991 -5.843 -5.884 1.00 97.06 73 VAL A N 1
ATOM 526 C CA . VAL A 1 73 ? 2.600 -4.547 -6.219 1.00 97.06 73 VAL A CA 1
ATOM 527 C C . VAL A 1 73 ? 4.114 -4.575 -6.038 1.00 97.06 73 VAL A C 1
ATOM 529 O O . VAL A 1 73 ? 4.809 -3.949 -6.829 1.00 97.06 73 VAL A O 1
ATOM 532 N N . LEU A 1 74 ? 4.621 -5.298 -5.037 1.00 95.94 74 LEU A N 1
ATOM 533 C CA . LEU A 1 74 ? 6.057 -5.462 -4.768 1.00 95.94 74 LEU A CA 1
ATOM 534 C C . LEU A 1 74 ? 6.679 -6.678 -5.480 1.00 95.94 74 LEU A C 1
ATOM 536 O O . LEU A 1 74 ? 7.837 -7.012 -5.231 1.00 95.94 74 LEU A O 1
ATOM 540 N N . GLY A 1 75 ? 5.904 -7.370 -6.317 1.00 95.12 75 GLY A N 1
ATOM 541 C CA . GLY A 1 75 ? 6.349 -8.536 -7.073 1.00 95.12 75 GLY A CA 1
ATOM 542 C C . GLY A 1 75 ? 7.121 -8.175 -8.344 1.00 95.12 75 GLY A C 1
ATOM 543 O O . GLY A 1 75 ? 7.119 -7.034 -8.798 1.00 95.12 75 GLY A O 1
ATOM 544 N N . GLU A 1 76 ? 7.752 -9.181 -8.951 1.00 94.19 76 GLU A N 1
ATOM 545 C CA . GLU A 1 76 ? 8.534 -9.027 -10.189 1.00 94.19 76 GLU A CA 1
ATOM 546 C C . GLU A 1 76 ? 7.685 -8.604 -11.402 1.00 94.19 76 GLU A C 1
ATOM 548 O O . GLU A 1 76 ? 8.147 -7.834 -12.245 1.00 94.19 76 GLU A O 1
ATOM 553 N N . ASP A 1 77 ? 6.418 -9.019 -11.435 1.00 96.12 77 ASP A N 1
ATOM 554 C CA . ASP A 1 77 ? 5.467 -8.730 -12.512 1.00 96.12 77 ASP A CA 1
ATOM 555 C C . ASP A 1 77 ? 4.713 -7.396 -12.310 1.00 96.12 77 ASP A C 1
ATOM 557 O O . ASP A 1 77 ? 3.524 -7.293 -12.625 1.00 96.12 77 ASP A O 1
ATOM 561 N N . SER A 1 78 ? 5.348 -6.395 -11.697 1.00 97.44 78 SER A N 1
ATOM 562 C CA . SER A 1 78 ? 4.759 -5.085 -11.378 1.00 97.44 78 SER A CA 1
ATOM 563 C C . SER A 1 78 ? 5.591 -3.963 -11.982 1.00 97.44 78 SER A C 1
ATOM 565 O O . SER A 1 78 ? 6.746 -3.765 -11.601 1.00 97.44 78 SER A O 1
ATOM 567 N N . GLU A 1 79 ? 4.992 -3.189 -12.884 1.00 97.56 79 GLU A N 1
ATOM 568 C CA . GLU A 1 79 ? 5.648 -2.028 -13.489 1.00 97.56 79 GLU A CA 1
ATOM 569 C C . GLU A 1 79 ? 6.033 -0.996 -12.428 1.00 97.56 79 GLU A C 1
ATOM 571 O O . GLU A 1 79 ? 7.133 -0.453 -12.457 1.00 97.56 79 GLU A O 1
ATOM 576 N N . LEU A 1 80 ? 5.168 -0.765 -11.432 1.00 97.00 80 LEU A N 1
ATOM 577 C CA . LEU A 1 80 ? 5.462 0.172 -10.349 1.00 97.00 80 LEU A CA 1
ATOM 578 C C . LEU A 1 80 ? 6.729 -0.235 -9.584 1.00 97.00 80 LEU A C 1
ATOM 580 O O . LEU A 1 80 ? 7.559 0.620 -9.282 1.00 97.00 80 LEU A O 1
ATOM 584 N N . TRP A 1 81 ? 6.886 -1.523 -9.270 1.00 97.44 81 TRP A N 1
ATOM 585 C CA . TRP A 1 81 ? 8.085 -2.008 -8.584 1.00 97.44 81 TRP A CA 1
ATOM 586 C C . TRP A 1 81 ? 9.330 -1.874 -9.460 1.00 97.44 81 TRP A C 1
ATOM 588 O O . TRP A 1 81 ? 10.350 -1.375 -8.989 1.00 97.44 81 TRP A O 1
ATOM 598 N N . GLN A 1 82 ? 9.226 -2.235 -10.742 1.00 97.50 82 GLN A N 1
ATOM 599 C CA . GLN A 1 82 ? 10.316 -2.082 -11.707 1.00 97.50 82 GLN A CA 1
ATOM 600 C C . GLN A 1 82 ? 10.777 -0.622 -11.803 1.00 97.50 82 GLN A C 1
ATOM 602 O O . GLN A 1 82 ? 11.969 -0.361 -11.683 1.00 97.50 82 GLN A O 1
ATOM 607 N N . LEU A 1 83 ? 9.852 0.338 -11.891 1.00 97.06 83 LEU A N 1
ATOM 608 C CA . LEU A 1 83 ? 10.172 1.770 -11.911 1.00 97.06 83 LEU A CA 1
ATOM 609 C C . LEU A 1 83 ? 10.900 2.237 -10.639 1.00 97.06 83 LEU A C 1
ATOM 611 O O . LEU A 1 83 ? 11.813 3.061 -10.710 1.00 97.06 83 LEU A O 1
ATOM 615 N N . TRP A 1 84 ? 10.518 1.722 -9.467 1.00 96.69 84 TRP A N 1
ATOM 616 C CA . TRP A 1 84 ? 11.198 2.039 -8.208 1.00 96.69 84 TRP A CA 1
ATOM 617 C C . TRP A 1 84 ? 12.596 1.425 -8.115 1.00 96.69 84 TRP A C 1
ATOM 619 O O . TRP A 1 84 ? 13.502 2.074 -7.588 1.00 96.69 84 TRP A O 1
ATOM 629 N N . GLU A 1 85 ? 12.785 0.206 -8.616 1.00 96.50 85 GLU A N 1
ATOM 630 C CA . GLU A 1 85 ? 14.099 -0.437 -8.698 1.00 96.50 85 GLU A CA 1
ATOM 631 C C . GLU A 1 85 ? 15.008 0.277 -9.710 1.00 96.50 85 GLU A C 1
ATOM 633 O O . GLU A 1 85 ? 16.155 0.576 -9.389 1.00 96.50 85 GLU A O 1
ATOM 638 N N . GLU A 1 86 ? 14.492 0.642 -10.889 1.00 96.81 86 GLU A N 1
ATOM 639 C CA . GLU A 1 86 ? 15.220 1.414 -11.909 1.00 96.81 86 GLU A CA 1
ATOM 640 C C . GLU A 1 86 ? 15.668 2.792 -11.404 1.00 96.81 86 GLU A C 1
ATOM 642 O O . GLU A 1 86 ? 16.711 3.302 -11.813 1.00 96.81 86 GLU A O 1
ATOM 647 N N . ALA A 1 87 ? 14.898 3.391 -10.493 1.00 96.50 87 ALA A N 1
ATOM 648 C CA . ALA A 1 87 ? 15.223 4.657 -9.847 1.00 96.50 87 ALA A CA 1
ATOM 649 C C . ALA A 1 87 ? 16.137 4.514 -8.609 1.00 96.50 87 ALA A C 1
ATOM 651 O O . ALA A 1 87 ? 16.296 5.488 -7.868 1.00 96.50 87 ALA A O 1
ATOM 652 N N . ASP A 1 88 ? 16.694 3.324 -8.336 1.00 94.56 88 ASP A N 1
ATOM 653 C CA . ASP A 1 88 ? 17.457 2.991 -7.116 1.00 94.56 88 ASP A CA 1
ATOM 654 C C . ASP A 1 88 ? 16.683 3.259 -5.800 1.00 94.56 88 ASP A C 1
ATOM 656 O O . ASP A 1 88 ? 17.259 3.387 -4.712 1.00 94.56 88 ASP A O 1
ATOM 660 N N . GLY A 1 89 ? 15.354 3.349 -5.876 1.00 94.06 89 GLY A N 1
ATOM 661 C CA . GLY A 1 89 ? 14.480 3.762 -4.783 1.00 94.06 89 GLY A CA 1
ATOM 662 C C . GLY A 1 89 ? 13.793 2.612 -4.044 1.00 94.06 89 GLY A C 1
ATOM 663 O O . GLY A 1 89 ? 13.225 2.847 -2.976 1.00 94.06 89 GLY A O 1
ATOM 664 N N . GLY A 1 90 ? 13.873 1.372 -4.536 1.00 92.81 90 GLY A N 1
ATOM 665 C CA . GLY A 1 90 ? 13.154 0.231 -3.956 1.00 92.81 90 GLY A CA 1
ATOM 666 C C . GLY A 1 90 ? 13.471 -0.027 -2.480 1.00 92.81 90 GLY A C 1
ATOM 667 O O . GLY A 1 90 ? 12.561 -0.239 -1.680 1.00 92.81 90 GLY A O 1
ATOM 668 N N . ARG A 1 91 ? 14.733 0.128 -2.046 1.00 93.06 91 ARG A N 1
ATOM 669 C CA . ARG A 1 91 ? 15.078 0.050 -0.607 1.00 93.06 91 ARG A CA 1
ATOM 670 C C . ARG A 1 91 ? 14.378 1.119 0.235 1.00 93.06 91 ARG A C 1
ATOM 672 O O . ARG A 1 91 ? 13.979 0.828 1.359 1.00 93.06 91 ARG A 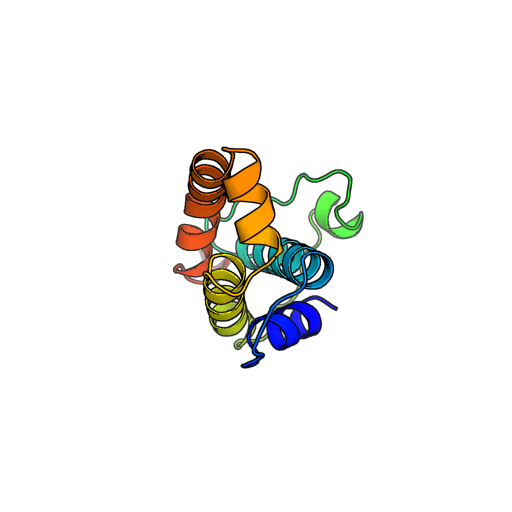O 1
ATOM 679 N N . SER A 1 92 ? 14.254 2.341 -0.285 1.00 93.44 92 SER A N 1
ATOM 680 C CA . SER A 1 92 ? 13.551 3.419 0.417 1.00 93.44 92 SER A CA 1
ATOM 681 C C . SER A 1 92 ? 12.057 3.131 0.479 1.00 93.44 92 SER A C 1
ATOM 683 O O . SER A 1 92 ? 11.457 3.282 1.537 1.00 93.44 92 SER A O 1
ATOM 685 N N . LEU A 1 93 ? 11.472 2.666 -0.626 1.00 92.25 93 LEU A N 1
ATOM 686 C CA . LEU A 1 93 ? 10.062 2.298 -0.677 1.00 92.25 93 LEU A CA 1
ATOM 687 C C . LEU A 1 93 ? 9.734 1.191 0.334 1.00 92.25 93 LEU A C 1
ATOM 689 O O . LEU A 1 93 ? 8.778 1.316 1.094 1.00 92.25 93 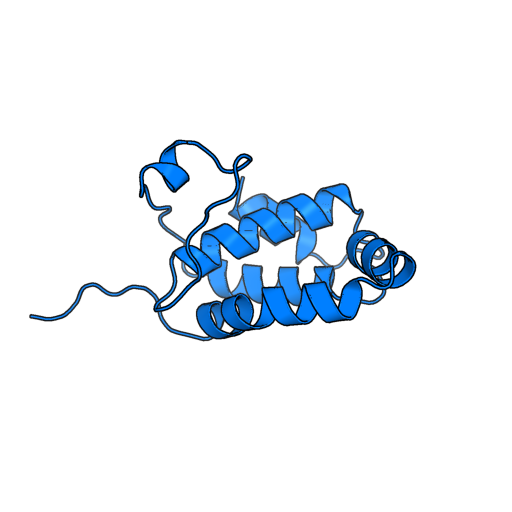LEU A O 1
ATOM 693 N N . LEU A 1 94 ? 10.543 0.129 0.388 1.00 94.00 94 LEU A N 1
ATOM 694 C CA . LEU A 1 94 ? 10.347 -0.967 1.341 1.00 94.00 94 LEU A CA 1
ATOM 695 C C . LEU A 1 94 ? 10.413 -0.485 2.797 1.00 94.00 94 LEU A C 1
ATOM 697 O O . LEU A 1 94 ? 9.606 -0.918 3.618 1.00 94.00 94 LEU A O 1
ATOM 701 N N . ALA A 1 95 ? 11.329 0.435 3.114 1.00 93.69 95 ALA A N 1
ATOM 702 C CA . ALA A 1 95 ? 11.422 1.019 4.451 1.00 93.69 95 ALA A CA 1
ATOM 703 C C . ALA A 1 95 ? 10.162 1.821 4.830 1.00 93.69 95 ALA A C 1
ATOM 705 O O . ALA A 1 95 ? 9.698 1.719 5.965 1.00 93.69 95 ALA A O 1
ATOM 706 N N . GLU A 1 96 ? 9.584 2.566 3.884 1.00 91.38 96 GLU A N 1
ATOM 707 C CA . GLU A 1 96 ? 8.334 3.318 4.080 1.00 91.38 96 GLU A CA 1
ATOM 708 C C . GLU A 1 96 ? 7.099 2.403 4.202 1.00 91.38 96 GLU A C 1
ATOM 710 O O . GLU A 1 96 ? 6.143 2.726 4.907 1.00 91.38 96 GLU A O 1
ATOM 715 N N . ILE A 1 97 ? 7.111 1.235 3.552 1.00 92.88 97 ILE A N 1
ATOM 716 C CA . ILE A 1 97 ? 6.000 0.268 3.579 1.00 92.88 97 ILE A CA 1
ATOM 717 C C . ILE A 1 97 ? 6.007 -0.602 4.843 1.00 92.88 97 ILE A C 1
ATOM 719 O O . ILE A 1 97 ? 4.955 -1.095 5.255 1.00 92.88 97 ILE A O 1
ATOM 723 N N . GLU A 1 98 ? 7.148 -0.803 5.498 1.00 92.75 98 GLU A N 1
ATOM 724 C CA . GLU A 1 98 ? 7.244 -1.710 6.650 1.00 92.75 98 GLU A CA 1
ATOM 725 C C . GLU A 1 98 ? 6.254 -1.377 7.794 1.00 92.75 98 GLU A C 1
ATOM 727 O O . GLU A 1 98 ? 5.547 -2.281 8.259 1.00 92.75 98 GLU A O 1
ATOM 732 N N . PRO A 1 99 ? 6.075 -0.106 8.218 1.00 91.00 99 PRO A N 1
ATOM 733 C CA . PRO A 1 99 ? 5.049 0.252 9.200 1.00 91.00 99 PRO A CA 1
ATOM 734 C C . PRO A 1 99 ? 3.627 -0.078 8.730 1.00 91.00 99 PRO A C 1
ATOM 736 O O . PRO A 1 99 ? 2.780 -0.468 9.538 1.00 91.00 99 PRO A O 1
ATOM 739 N N . LEU A 1 100 ? 3.368 0.052 7.426 1.00 90.94 100 LEU A N 1
ATOM 740 C CA . LEU A 1 100 ? 2.080 -0.247 6.809 1.00 90.94 100 LEU A CA 1
ATOM 741 C C . LEU A 1 100 ? 1.796 -1.756 6.817 1.00 90.94 100 LEU A C 1
ATOM 743 O O . LEU A 1 100 ? 0.710 -2.168 7.230 1.00 90.94 100 LEU A O 1
ATOM 747 N N . ARG A 1 101 ? 2.786 -2.594 6.470 1.00 91.62 101 ARG A N 1
ATOM 748 C CA . ARG A 1 101 ? 2.700 -4.061 6.616 1.00 91.62 101 ARG A CA 1
ATOM 749 C C . ARG A 1 101 ? 2.419 -4.465 8.056 1.00 91.62 101 ARG A C 1
ATOM 751 O O . ARG A 1 101 ? 1.517 -5.265 8.310 1.00 91.62 101 ARG A O 1
ATOM 758 N N . ALA A 1 102 ? 3.153 -3.886 9.004 1.00 91.62 102 ALA A N 1
ATOM 759 C CA . ALA A 1 102 ? 2.973 -4.177 10.419 1.00 91.62 102 ALA A CA 1
ATOM 760 C C . ALA A 1 102 ? 1.563 -3.808 10.911 1.00 91.62 102 ALA A C 1
ATOM 762 O O . ALA A 1 102 ? 0.988 -4.530 11.723 1.00 91.62 102 ALA A O 1
ATOM 763 N N . ALA A 1 103 ? 0.991 -2.710 10.416 1.00 90.88 103 ALA A N 1
ATOM 764 C CA . ALA A 1 103 ? -0.366 -2.291 10.748 1.00 90.88 103 ALA A CA 1
ATOM 765 C C . ALA A 1 103 ? -1.429 -3.241 10.171 1.00 90.88 103 ALA A C 1
ATOM 767 O O . ALA A 1 103 ? -2.351 -3.637 10.884 1.00 90.88 103 ALA A O 1
ATOM 768 N N . LEU A 1 104 ? -1.275 -3.672 8.915 1.00 89.94 104 LEU A N 1
ATOM 769 C CA . LEU A 1 104 ? -2.183 -4.627 8.265 1.00 89.94 104 LEU A CA 1
ATOM 770 C C . LEU A 1 104 ? -2.181 -6.005 8.942 1.00 89.94 104 LEU A C 1
ATOM 772 O O . LEU A 1 104 ? -3.221 -6.655 9.001 1.00 89.94 104 LEU A O 1
ATOM 776 N N . ALA A 1 105 ? -1.050 -6.425 9.513 1.00 86.75 105 ALA A N 1
ATOM 777 C CA . ALA A 1 105 ? -0.950 -7.664 10.286 1.00 86.75 105 ALA A CA 1
ATOM 778 C C . ALA A 1 105 ? -1.618 -7.591 11.679 1.00 86.75 105 ALA A C 1
ATOM 780 O O . ALA A 1 105 ? -1.805 -8.621 12.328 1.00 86.75 105 ALA A O 1
ATOM 781 N N . ARG A 1 106 ? -1.968 -6.392 12.166 1.00 82.56 106 ARG A N 1
ATOM 782 C CA . ARG A 1 106 ? -2.639 -6.181 13.462 1.00 82.56 106 ARG A CA 1
ATOM 783 C C . ARG A 1 106 ? -4.156 -6.121 13.304 1.00 82.56 106 ARG A C 1
ATOM 785 O O . ARG A 1 106 ? -4.676 -5.933 12.207 1.00 82.56 106 ARG A O 1
ATOM 792 N N . GLY A 1 107 ? -4.875 -6.257 14.420 1.00 66.88 107 GLY A N 1
ATOM 793 C CA . GLY A 1 107 ? -6.335 -6.115 14.491 1.00 66.88 107 GLY A CA 1
ATOM 794 C C . GLY A 1 107 ? -6.850 -4.697 14.166 1.00 66.88 107 GLY A C 1
ATOM 795 O O . GLY A 1 107 ? -6.056 -3.753 14.076 1.00 66.88 107 GLY A O 1
ATOM 796 N N . PRO A 1 108 ? -8.171 -4.535 13.955 1.00 63.06 108 PRO A N 1
ATOM 797 C CA . PRO A 1 108 ? -8.787 -3.231 13.697 1.00 63.06 108 PRO A CA 1
ATOM 798 C C . PRO A 1 108 ? -8.570 -2.254 14.862 1.00 63.06 108 PRO A C 1
ATOM 800 O O . PRO A 1 108 ? -8.285 -2.673 15.984 1.00 63.06 108 PRO A O 1
ATOM 803 N N . LEU A 1 109 ? -8.721 -0.947 14.608 1.00 62.28 109 LEU A N 1
ATOM 804 C CA . LEU A 1 109 ? -8.819 0.085 15.650 1.00 62.28 109 LEU A CA 1
ATOM 805 C C . LEU A 1 109 ? -10.101 -0.117 16.485 1.00 62.28 109 LEU A C 1
ATOM 807 O O . LEU A 1 109 ? -11.053 0.651 16.368 1.00 62.28 109 LEU A O 1
ATOM 811 N N . THR A 1 110 ? -10.173 -1.156 17.315 1.00 60.88 110 THR A N 1
ATOM 812 C CA . THR A 1 110 ? -11.270 -1.312 18.275 1.00 60.88 110 THR A CA 1
ATOM 813 C C . THR A 1 110 ? -11.103 -0.281 19.380 1.00 60.88 110 THR A C 1
ATOM 815 O O . THR A 1 110 ? -10.190 -0.374 20.199 1.00 60.88 110 THR A O 1
ATOM 818 N N . GLY A 1 111 ? -11.999 0.704 19.408 1.00 49.84 111 GLY A N 1
ATOM 819 C CA . GLY A 1 111 ? -12.172 1.634 20.522 1.00 49.84 111 GLY A CA 1
ATOM 820 C C . GLY A 1 111 ? -12.881 0.992 21.715 1.00 49.84 111 GLY A C 1
ATOM 821 O O . GLY A 1 111 ? -13.805 1.589 22.250 1.00 49.84 111 GLY A O 1
ATOM 822 N N . GLU A 1 112 ? -12.481 -0.213 22.118 1.00 44.22 112 GLU A N 1
ATOM 823 C CA . GLU A 1 112 ? -13.003 -0.860 23.324 1.00 44.22 112 GLU A CA 1
ATOM 824 C C . GLU A 1 112 ? -11.941 -0.791 24.422 1.00 44.22 112 GLU A C 1
ATOM 826 O O . GLU A 1 112 ? -11.159 -1.711 24.631 1.00 44.22 112 GLU A O 1
ATOM 831 N N . ASN A 1 113 ? -11.907 0.349 25.104 1.00 34.91 113 ASN A N 1
ATOM 832 C CA . ASN A 1 113 ? -11.535 0.401 26.512 1.00 34.91 113 ASN A CA 1
ATOM 833 C C . ASN A 1 113 ? -12.791 0.888 27.241 1.00 34.91 113 ASN A C 1
ATOM 835 O O . ASN A 1 113 ? -13.084 2.085 27.213 1.00 34.91 113 ASN A O 1
ATOM 839 N N . PHE A 1 114 ? -13.548 -0.051 27.812 1.00 43.53 114 PHE A N 1
ATOM 840 C CA . PHE A 1 114 ? -14.514 0.237 28.873 1.00 43.53 114 PHE A CA 1
ATOM 841 C C . PHE A 1 114 ? -13.790 0.280 30.219 1.00 43.53 114 PHE A C 1
ATOM 843 O O . PHE A 1 114 ? -12.933 -0.605 30.447 1.00 43.53 114 PHE A O 1
#

Radius of gyration: 14.07 Å; chains: 1; bounding box: 33×29×45 Å

Secondary structure (DSSP, 8-state):
-HHHHHHHHHS--S-B-HHHHHHHHHHHHHHHHTBTTPPP---TTS-HHHHTT------TTHHHHHHHHHHHHTSTTBHHHHHHHHTT-HHHHHHHHHHHHHHHTSPB------

Foldseek 3Di:
DLVVLLCVLLDDDQAAEQVSLVSLVLSLLQVLCQFDQRDQDPDPPDDVCSVVVHHDDDDPCSLVSSVSSVCSCCDPRYPNNVVCVVVVNNVVVVVVCVSSVVRSPHDGPPPDDD

Sequence (114 aa):
MVQQALLRAAEPADYLDASEGCEAMAAIAIVGAERCGGPPVTSTYAPDFLLAGGRIEPSDDFVPLALRALDRVLGEDSELWQLWEEADGGRSLLAEIEPLRAALARGPLTGENF

pLDDT: mean 88.67, std 11.39, range [34.91, 97.56]

InterPro domains:
  IPR025355 Protein of unknown function DUF4259 [PF14078] (2-89)

Organism: NCBI:txid35763